Protein AF-A0A965MZN7-F1 (afdb_monomer)

Sequence (37 aa):
MARYRGPKNRIARKFGANIFGRRKNPLATKSNPPGMH

Secondary structure (DSSP, 8-state):
-----S-HHHHHHHTT---S-TT--TTTT--SPSS--

Nearest PDB structures (foldseek):
  8cwo-assembly1_D  TM=7.723E-01  e=3.280E-01  Cutibacterium acnes
  8v9k-assembly1_d  TM=7.949E-01  e=4.719E-01  Mycolicibacterium smegmatis MC2 155

Foldseek 3Di:
DDDDPDDPLLVCLQVLHDPPDDVDDNCVPPNHHDDPD

Mean predicted aligned error: 4.3 Å

Radius of gyration: 10.52 Å; Cα contacts (8 Å, |Δi|>4): 34; chains: 1; bounding box: 15×32×27 Å

Solvent-accessible surface area (backbone atoms only — not comparable to full-atom values): 2559 Å² total; per-residue (Å²): 137,89,75,92,82,69,70,63,56,52,54,26,17,63,68,71,43,78,85,73,49,83,95,54,49,51,56,83,82,48,48,64,61,77,74,92,125

pLDDT: mean 85.66, std 6.64, range [68.44, 91.75]

Structure (mmCIF, N/CA/C/O backbone):
data_AF-A0A965MZN7-F1
#
_entry.id   AF-A0A965MZN7-F1
#
loop_
_atom_site.group_PDB
_atom_site.id
_atom_site.type_symbol
_atom_site.label_atom_id
_atom_site.label_alt_id
_atom_site.label_comp_id
_atom_site.label_asym_id
_atom_site.label_entity_id
_atom_site.label_seq_id
_atom_site.pdbx_PDB_ins_code
_atom_site.Cartn_x
_atom_site.Cartn_y
_atom_site.Cartn_z
_atom_site.occupancy
_atom_site.B_iso_or_equiv
_atom_site.auth_seq_id
_atom_site.auth_comp_id
_atom_site.auth_asym_id
_atom_site.auth_atom_id
_atom_site.pdbx_PDB_model_num
ATOM 1 N N . MET A 1 1 ? 2.642 -24.275 4.009 1.00 69.81 1 MET A N 1
ATOM 2 C CA . MET A 1 1 ? 2.007 -22.962 3.732 1.00 69.81 1 MET A CA 1
ATOM 3 C C . MET A 1 1 ? 3.023 -21.843 3.915 1.00 69.81 1 MET A C 1
ATOM 5 O O . MET A 1 1 ? 3.569 -21.711 5.004 1.00 69.81 1 MET A O 1
ATOM 9 N N . ALA A 1 2 ? 3.287 -21.047 2.877 1.00 89.12 2 ALA A N 1
ATOM 10 C CA . ALA A 1 2 ? 4.167 -19.883 2.984 1.00 89.12 2 ALA A CA 1
ATOM 11 C C . ALA A 1 2 ? 3.394 -18.660 3.507 1.00 89.12 2 ALA A C 1
ATOM 13 O O . ALA A 1 2 ? 2.261 -18.412 3.101 1.00 89.12 2 ALA A O 1
ATOM 14 N N . ARG A 1 3 ? 4.005 -17.891 4.415 1.00 90.50 3 ARG A N 1
ATOM 15 C CA . ARG A 1 3 ? 3.435 -16.648 4.961 1.00 90.50 3 ARG A CA 1
ATOM 16 C C . ARG A 1 3 ? 4.170 -15.440 4.396 1.00 90.50 3 ARG A C 1
ATOM 18 O O . ARG A 1 3 ? 5.398 -15.402 4.416 1.00 90.50 3 ARG A O 1
ATOM 25 N N . TYR A 1 4 ? 3.425 -14.421 3.979 1.00 88.88 4 TYR A N 1
ATOM 26 C CA . TYR A 1 4 ? 4.004 -13.138 3.589 1.00 88.88 4 TYR A CA 1
ATOM 27 C C 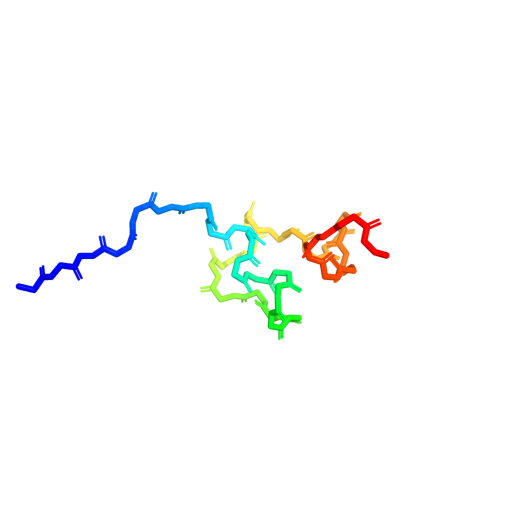. TYR A 1 4 ? 4.618 -12.429 4.806 1.00 88.88 4 TYR A C 1
ATOM 29 O O . TYR A 1 4 ? 3.924 -12.122 5.777 1.00 88.88 4 TYR A O 1
ATOM 37 N N . ARG A 1 5 ? 5.929 -12.163 4.747 1.00 91.06 5 ARG A N 1
ATOM 38 C CA . ARG A 1 5 ? 6.698 -11.452 5.789 1.00 91.06 5 ARG A CA 1
ATOM 39 C C . ARG A 1 5 ? 7.079 -10.017 5.398 1.00 91.06 5 ARG A C 1
ATOM 41 O O . ARG A 1 5 ? 7.798 -9.357 6.138 1.00 91.06 5 ARG A O 1
ATOM 48 N N . GLY A 1 6 ? 6.611 -9.532 4.246 1.00 90.62 6 GLY A N 1
ATOM 49 C CA . GLY A 1 6 ? 6.950 -8.201 3.745 1.00 90.62 6 GLY A CA 1
ATOM 50 C C . GLY A 1 6 ? 6.185 -7.053 4.425 1.00 90.62 6 GLY A C 1
ATOM 51 O O . GLY A 1 6 ? 5.407 -7.264 5.363 1.00 90.62 6 GLY A O 1
ATOM 52 N N . PRO A 1 7 ? 6.366 -5.806 3.947 1.00 90.69 7 PRO A N 1
ATOM 53 C CA . PRO A 1 7 ? 5.819 -4.619 4.599 1.00 90.69 7 PRO A CA 1
ATOM 54 C C . PRO A 1 7 ? 4.285 -4.602 4.598 1.00 90.69 7 PRO A C 1
ATOM 56 O O . PRO A 1 7 ? 3.648 -4.393 3.564 1.00 90.69 7 PRO A O 1
ATOM 59 N N . LYS A 1 8 ? 3.683 -4.759 5.780 1.00 88.62 8 LYS A N 1
ATOM 60 C CA . LYS A 1 8 ? 2.222 -4.745 5.983 1.00 88.62 8 LYS A CA 1
ATOM 61 C C . LYS A 1 8 ? 1.589 -3.398 5.615 1.00 88.62 8 LYS A C 1
ATOM 63 O O . LYS A 1 8 ? 0.519 -3.352 5.016 1.00 88.62 8 LYS A O 1
ATOM 68 N N . ASN A 1 9 ? 2.306 -2.299 5.855 1.00 89.19 9 ASN A N 1
ATOM 69 C CA . ASN A 1 9 ? 1.827 -0.956 5.519 1.00 89.19 9 ASN A CA 1
ATOM 70 C C . ASN A 1 9 ? 1.630 -0.756 4.011 1.00 89.19 9 ASN A C 1
ATOM 72 O O . ASN A 1 9 ? 0.755 0.003 3.605 1.00 89.19 9 ASN A O 1
ATOM 76 N N . ARG A 1 10 ? 2.416 -1.451 3.175 1.00 89.69 10 ARG A N 1
ATOM 77 C CA . ARG A 1 10 ? 2.261 -1.410 1.715 1.00 89.69 10 ARG A CA 1
ATOM 78 C C . ARG A 1 10 ? 0.924 -2.015 1.295 1.00 89.69 10 ARG A C 1
ATOM 80 O O . ARG A 1 10 ? 0.256 -1.447 0.444 1.00 89.69 10 ARG A O 1
ATOM 87 N N . ILE A 1 11 ? 0.527 -3.125 1.917 1.00 91.19 11 ILE A N 1
ATOM 88 C CA . ILE A 1 11 ? -0.758 -3.784 1.659 1.00 91.19 11 ILE A CA 1
ATOM 89 C C . ILE A 1 11 ? -1.904 -2.873 2.103 1.00 91.19 11 ILE A C 1
ATOM 91 O O . ILE A 1 11 ? -2.782 -2.579 1.301 1.00 91.19 11 ILE A O 1
ATOM 95 N N . ALA A 1 12 ? -1.850 -2.349 3.331 1.00 91.12 12 ALA A N 1
ATOM 96 C CA . ALA A 1 12 ? -2.899 -1.467 3.841 1.00 91.12 12 ALA A CA 1
ATOM 97 C C . ALA A 1 12 ? -3.108 -0.222 2.957 1.00 91.12 12 ALA A C 1
ATOM 99 O O . ALA A 1 12 ? -4.241 0.135 2.662 1.00 91.12 12 ALA A O 1
ATOM 100 N N . ARG A 1 13 ? -2.022 0.396 2.469 1.00 91.75 13 ARG A N 1
ATOM 101 C CA . ARG A 1 13 ? -2.086 1.552 1.555 1.00 91.75 13 ARG A CA 1
ATOM 102 C C . ARG A 1 13 ? -2.521 1.188 0.137 1.00 91.75 13 ARG A C 1
ATOM 104 O O . ARG A 1 13 ? -3.165 1.990 -0.518 1.00 91.75 13 ARG A O 1
ATOM 111 N N . LYS A 1 14 ? -2.172 -0.006 -0.351 1.00 90.25 14 LYS A N 1
ATOM 112 C CA . LYS A 1 14 ? -2.600 -0.478 -1.677 1.00 90.25 14 LYS A CA 1
ATOM 113 C C . LYS A 1 14 ? -4.113 -0.699 -1.735 1.00 90.25 14 LYS A C 1
ATOM 115 O O . LYS A 1 14 ? -4.718 -0.405 -2.754 1.00 90.25 14 LYS A O 1
ATOM 120 N N . PHE A 1 15 ? -4.699 -1.209 -0.653 1.00 90.75 15 PHE A N 1
ATOM 121 C CA . PHE A 1 15 ? -6.129 -1.521 -0.577 1.00 90.75 15 PHE A CA 1
ATOM 122 C C . PHE A 1 15 ? -6.962 -0.447 0.135 1.00 90.75 15 PHE A C 1
ATOM 124 O O . PHE A 1 15 ? -8.162 -0.630 0.294 1.00 90.75 15 PHE A O 1
ATOM 131 N N . GLY A 1 16 ? -6.346 0.642 0.608 1.00 88.00 16 GLY A N 1
ATOM 132 C CA . GLY A 1 16 ? -7.048 1.702 1.340 1.00 88.00 16 GLY A CA 1
ATOM 133 C C . GLY A 1 16 ? -7.708 1.243 2.648 1.00 88.00 16 GLY A C 1
ATOM 134 O O . GLY A 1 16 ? -8.549 1.952 3.188 1.00 88.00 16 GLY A O 1
ATOM 135 N N . ALA A 1 17 ? -7.341 0.069 3.171 1.00 89.94 17 ALA A N 1
ATOM 136 C CA . ALA A 1 17 ? -7.982 -0.550 4.327 1.00 89.94 17 ALA A CA 1
ATOM 137 C C . ALA A 1 17 ? -6.946 -1.002 5.364 1.00 89.94 17 ALA A C 1
ATOM 139 O O . ALA A 1 17 ? -5.993 -1.726 5.059 1.00 89.94 17 ALA A O 1
ATOM 140 N N . ASN A 1 18 ? -7.134 -0.596 6.624 1.00 86.00 18 ASN A N 1
ATOM 141 C CA . ASN A 1 18 ? -6.271 -1.034 7.715 1.00 86.00 18 ASN A CA 1
ATOM 142 C C . ASN A 1 18 ? -6.749 -2.372 8.301 1.00 86.00 18 ASN A C 1
ATOM 144 O O . ASN A 1 18 ? -7.635 -2.409 9.149 1.00 86.00 18 ASN A O 1
ATOM 148 N N . ILE A 1 19 ? -6.095 -3.460 7.894 1.00 85.38 19 ILE A N 1
ATOM 149 C CA . ILE A 1 19 ? -6.365 -4.830 8.367 1.00 85.38 19 ILE A CA 1
ATOM 150 C C . ILE A 1 19 ? -5.399 -5.305 9.469 1.00 85.38 19 ILE A C 1
ATOM 152 O O . ILE A 1 19 ? -5.447 -6.458 9.886 1.00 85.38 19 ILE A O 1
ATOM 156 N N . PHE A 1 20 ? -4.491 -4.439 9.937 1.00 83.12 20 PHE A N 1
ATOM 157 C CA . PHE A 1 20 ? -3.421 -4.798 10.882 1.00 83.12 20 PHE A CA 1
ATOM 158 C C . PHE A 1 20 ?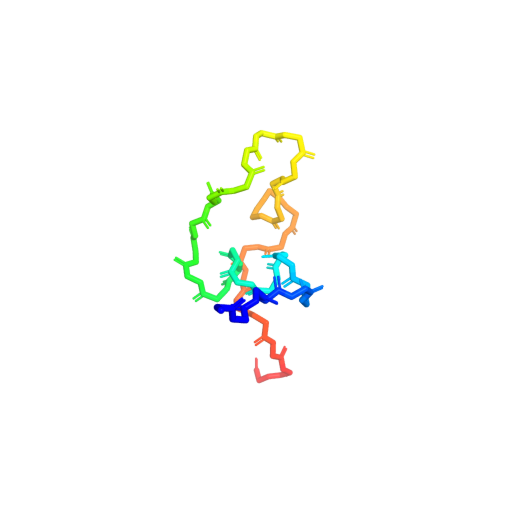 -3.581 -4.155 12.271 1.00 83.12 20 PHE A C 1
ATOM 160 O O . PHE A 1 20 ? -2.671 -4.235 13.099 1.00 83.12 20 PHE A O 1
ATOM 167 N N . GLY A 1 21 ? -4.744 -3.554 12.538 1.00 78.69 21 GLY A N 1
ATOM 168 C CA . GLY A 1 21 ? -5.132 -3.010 13.841 1.00 78.69 21 GLY A CA 1
ATOM 169 C C . GLY A 1 21 ? -4.756 -1.540 14.070 1.00 78.69 21 GLY A C 1
ATOM 170 O O . GLY A 1 21 ? -4.017 -0.916 13.307 1.00 78.69 21 GLY A O 1
ATOM 171 N N . ARG A 1 22 ? -5.277 -0.966 15.164 1.00 69.62 22 ARG A N 1
ATOM 172 C CA . ARG A 1 22 ? -5.222 0.482 15.459 1.00 69.62 22 ARG A CA 1
ATOM 173 C C . ARG A 1 22 ? -3.806 1.032 15.675 1.00 69.62 22 ARG A C 1
ATOM 175 O O . ARG A 1 22 ? -3.513 2.133 15.226 1.00 69.62 22 ARG A O 1
ATOM 182 N N . ARG A 1 23 ? -2.908 0.255 16.299 1.00 71.62 23 ARG A N 1
ATOM 183 C CA . ARG A 1 23 ? -1.519 0.676 16.594 1.00 71.62 23 ARG A CA 1
ATOM 184 C C . ARG A 1 23 ? -0.664 0.866 15.333 1.00 71.62 23 ARG A C 1
ATOM 186 O O . ARG A 1 23 ? 0.366 1.528 15.386 1.00 71.62 23 ARG A O 1
ATOM 193 N N . LYS A 1 24 ? -1.064 0.277 14.2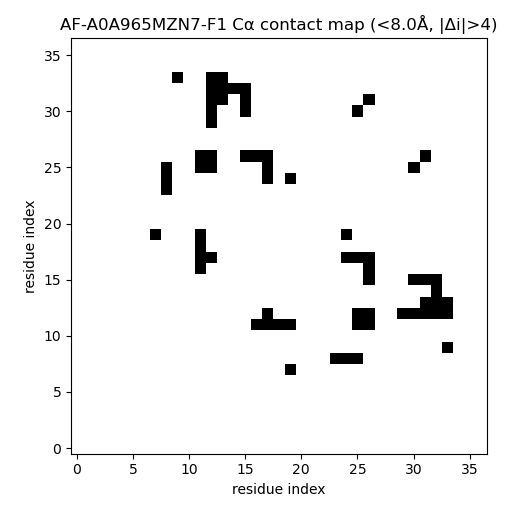02 1.00 68.44 24 LYS A N 1
ATOM 194 C CA . LYS A 1 24 ? -0.353 0.347 12.919 1.00 68.44 24 LYS A CA 1
ATOM 195 C C . LYS A 1 24 ? -1.328 0.832 11.847 1.00 68.44 24 LYS A C 1
ATOM 197 O O . LYS A 1 24 ? -1.731 0.054 10.993 1.00 68.44 24 LYS A O 1
ATOM 202 N N . ASN A 1 25 ? -1.717 2.108 11.912 1.00 77.94 25 ASN A N 1
ATOM 203 C CA . ASN A 1 25 ? -2.577 2.732 10.906 1.00 77.94 25 ASN A CA 1
ATOM 204 C C . ASN A 1 25 ? -1.764 3.594 9.918 1.00 77.94 25 ASN A C 1
ATOM 206 O O . ASN A 1 25 ? -1.623 4.797 10.128 1.00 77.94 25 ASN A O 1
ATOM 210 N N . PRO A 1 26 ? -1.228 3.014 8.829 1.00 80.00 26 PRO A N 1
ATOM 211 C CA . PRO A 1 26 ? -0.490 3.774 7.823 1.00 80.00 26 PRO A CA 1
ATOM 212 C C . PRO A 1 26 ? -1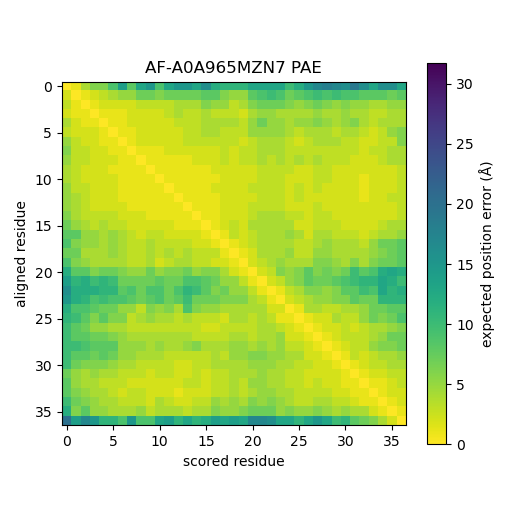.378 4.730 7.016 1.00 80.00 26 PRO A C 1
ATOM 214 O O . PRO A 1 26 ? -0.848 5.633 6.377 1.00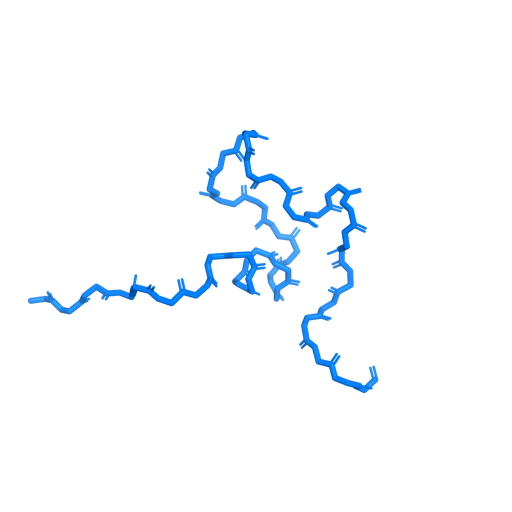 80.00 26 PRO A O 1
ATOM 217 N N . LEU A 1 27 ? -2.705 4.558 7.048 1.00 83.38 27 LEU A N 1
ATOM 218 C CA . LEU A 1 27 ? -3.645 5.438 6.349 1.00 83.38 27 LEU A CA 1
ATOM 219 C C . LEU A 1 27 ? -3.829 6.778 7.069 1.00 83.38 27 LEU A C 1
ATOM 221 O O . LEU A 1 27 ? -4.190 7.753 6.425 1.00 83.38 27 LEU A O 1
ATOM 225 N N . ALA A 1 28 ? -3.541 6.842 8.374 1.00 84.94 28 ALA A N 1
ATOM 226 C CA . ALA A 1 28 ? -3.603 8.092 9.133 1.00 84.94 28 ALA A CA 1
ATOM 227 C C . ALA A 1 28 ? -2.525 9.097 8.698 1.00 84.94 28 ALA A C 1
ATOM 229 O O . ALA A 1 28 ? -2.750 10.298 8.759 1.00 84.94 28 ALA A O 1
ATOM 230 N N . THR A 1 29 ? -1.358 8.612 8.263 1.00 84.62 29 THR A N 1
ATOM 231 C CA . THR A 1 29 ? -0.234 9.462 7.841 1.00 84.62 29 THR A CA 1
ATOM 232 C C . THR A 1 29 ? -0.054 9.515 6.328 1.00 84.62 29 THR A C 1
ATOM 234 O O . THR A 1 29 ? 0.326 10.556 5.802 1.00 84.62 29 THR A O 1
ATOM 237 N N . LYS A 1 30 ? -0.298 8.412 5.606 1.00 83.88 30 LYS A N 1
ATOM 238 C CA .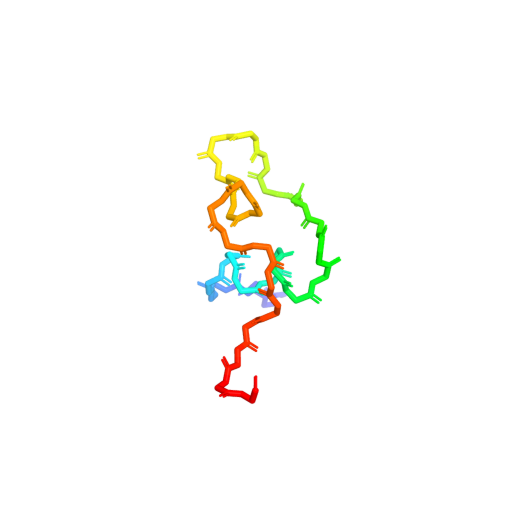 LYS A 1 3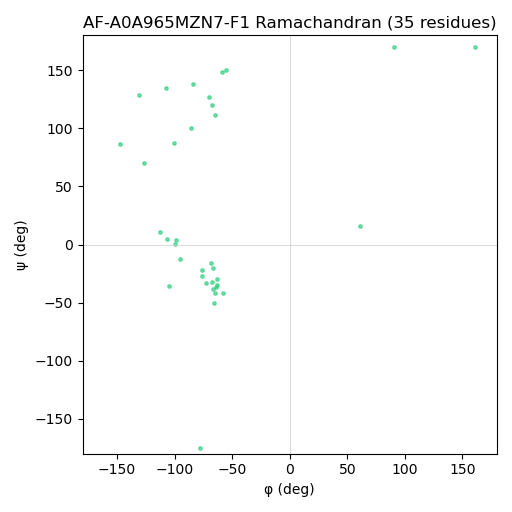0 ? -0.12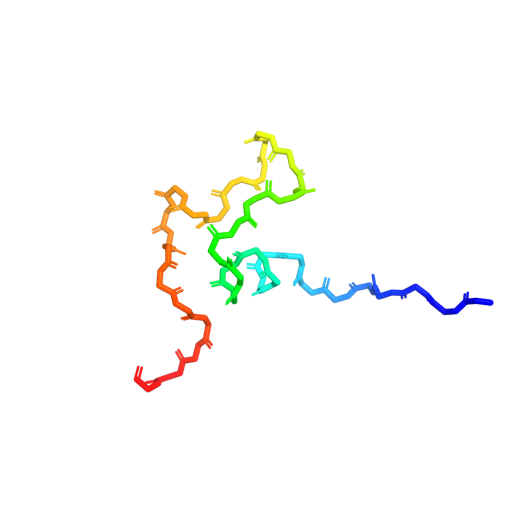6 8.346 4.147 1.00 83.88 30 LYS A CA 1
ATOM 239 C C . LYS A 1 30 ? -1.147 7.401 3.511 1.00 83.88 30 LYS A C 1
ATOM 241 O O . LYS A 1 30 ? -0.861 6.221 3.299 1.00 83.88 30 LYS A O 1
ATOM 246 N N . SER A 1 31 ? -2.327 7.931 3.192 1.00 85.44 31 SER A N 1
ATOM 247 C CA . SER A 1 31 ? -3.449 7.170 2.613 1.00 85.44 31 SER A CA 1
ATOM 248 C C . SER A 1 31 ? -3.282 6.844 1.121 1.00 85.44 31 SER A C 1
ATOM 250 O O . SER A 1 31 ? -3.765 5.824 0.641 1.00 85.44 31 SER A O 1
ATOM 252 N N . ASN A 1 32 ? -2.537 7.666 0.382 1.00 90.50 32 ASN A N 1
ATOM 253 C CA . ASN A 1 32 ? -2.263 7.470 -1.040 1.00 90.50 32 ASN A CA 1
ATOM 254 C C . ASN A 1 32 ? -1.563 6.124 -1.324 1.00 90.50 32 ASN A C 1
ATOM 256 O O . ASN A 1 32 ? -0.762 5.673 -0.490 1.00 90.50 32 ASN A O 1
ATOM 260 N N . PRO A 1 33 ? -1.803 5.496 -2.494 1.00 89.31 33 PRO A N 1
ATOM 261 C CA . PRO A 1 33 ? -1.198 4.219 -2.854 1.00 89.31 33 PRO A CA 1
ATOM 262 C C . PRO A 1 33 ? 0.339 4.236 -2.790 1.00 89.31 33 PRO A C 1
ATOM 264 O O . PRO A 1 33 ? 0.984 5.278 -2.941 1.00 89.31 33 PRO A O 1
ATOM 267 N N . PRO A 1 34 ? 0.987 3.096 -2.501 1.00 90.56 34 PRO A N 1
ATOM 268 C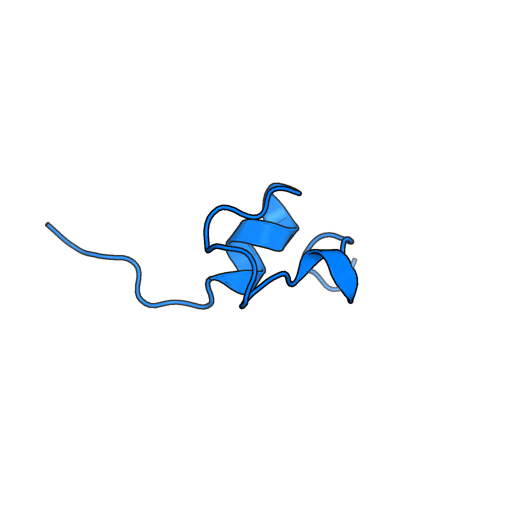 CA . PRO A 1 34 ? 2.435 2.986 -2.608 1.00 90.56 34 PRO A CA 1
ATOM 269 C C . PRO A 1 34 ? 2.863 3.004 -4.082 1.00 90.56 34 PRO A C 1
ATOM 271 O O . PRO A 1 34 ? 2.397 2.184 -4.864 1.00 90.56 34 PRO A O 1
ATOM 274 N N . GLY A 1 35 ? 3.791 3.889 -4.434 1.00 91.19 35 GLY A N 1
ATOM 275 C CA . GLY A 1 35 ? 4.303 4.050 -5.794 1.00 91.19 35 GLY A CA 1
ATOM 276 C C . GLY A 1 35 ? 4.971 5.415 -5.951 1.00 91.19 35 GLY A C 1
ATOM 277 O O . GLY A 1 35 ? 4.884 6.234 -5.035 1.00 91.19 35 GLY A O 1
ATOM 278 N N . MET A 1 36 ? 5.667 5.618 -7.070 1.00 91.56 36 MET A N 1
ATOM 279 C CA . MET A 1 36 ? 6.291 6.899 -7.444 1.00 91.56 36 MET A CA 1
ATOM 280 C C . MET A 1 36 ? 5.404 7.743 -8.377 1.00 91.56 36 MET A C 1
ATOM 282 O O . MET A 1 36 ? 5.719 8.904 -8.600 1.00 91.56 36 MET A O 1
ATOM 286 N N . HIS A 1 37 ? 4.343 7.149 -8.928 1.00 82.00 37 HIS A N 1
ATOM 287 C CA . HIS A 1 37 ? 3.504 7.748 -9.967 1.00 82.00 37 HIS A CA 1
ATOM 288 C C . HIS A 1 37 ? 2.633 8.877 -9.415 1.00 82.00 37 HIS A C 1
ATOM 290 O O . HIS A 1 37 ? 2.160 8.728 -8.260 1.00 82.00 37 HIS A O 1
#